Protein AF-A0A917RJW6-F1 (afdb_monomer_lite)

Radius of gyration: 15.39 Å; chains: 1; bounding box: 30×37×43 Å

InterPro domains:
  IPR005000 HpcH/HpaI aldolase/citrate lyase domain [PF03328] (13-99)
  IPR015813 Pyruvate/Phosphoenolpyruvate kinase-like domain superfamily [SSF51621] (9-101)
  IPR040442 Pyruvate kinase-like domain superfamily [G3DSA:3.20.20.60] (2-111)

Sequence (139 aa):
MIHVDHALAGTGIGLQALVETPLGIRNIDEITAAATRLEAVITGYADLGAALGRSRSARPEHWLAVQDRVLIAARAAGIAAIDGPHLGIAADEQFRQACEWTGRCSTKRSPSRHAGYSHRQVSGNFRQTRGRILDIGRR

Organism: NCBI:txid382504

Secondary structure (DSSP, 8-state):
-HHHHHHTTTS--EEEEEE-SHHHHHTHHHHHHS-TTEEEEEE-HHHHHHHTT--TT--GGGGHHHHHHHHHHHHHHT-EEEPPPPS--S-SHHHHHHHHHHHHHT------SSTT------SS-----SEEEEE----

Foldseek 3Di:
DQVVLVVCPPHPEAEEEEQQDPVCLVCVLCVLQVHPRHAEYEYACPNNCVRVVHDPPDDPVVCVVSLVSNQVSCVVSLHAYHYYDDPDPDPDPVVVVVVVVCVVRGDDHRCGPDPPDDPDDDPDDDDDDRHDYDYPHDD

Structure (mmCIF, N/CA/C/O backbone):
data_AF-A0A917RJW6-F1
#
_entry.id   AF-A0A917RJW6-F1
#
loop_
_atom_site.group_PDB
_atom_site.id
_atom_site.type_symbol
_atom_site.label_atom_id
_atom_site.label_alt_id
_atom_site.label_comp_id
_atom_site.label_asym_id
_atom_site.label_entity_id
_atom_site.label_seq_id
_atom_site.pdbx_PDB_ins_code
_atom_site.Cartn_x
_atom_site.Cartn_y
_atom_site.Cartn_z
_atom_site.occupancy
_atom_site.B_iso_or_equiv
_atom_site.auth_seq_id
_atom_site.auth_comp_id
_atom_site.auth_asym_id
_atom_site.auth_atom_id
_atom_site.pdbx_PDB_model_num
ATOM 1 N N . MET A 1 1 ? 0.212 -7.204 12.763 1.00 68.50 1 MET A N 1
ATOM 2 C CA . MET A 1 1 ? -0.790 -6.147 13.001 1.00 68.50 1 MET A CA 1
ATOM 3 C C . MET A 1 1 ? -1.297 -6.160 14.446 1.00 68.50 1 MET A C 1
ATOM 5 O O . MET A 1 1 ? -0.970 -5.240 15.178 1.00 68.50 1 MET A O 1
ATOM 9 N N . ILE A 1 2 ? -1.960 -7.231 14.900 1.00 73.31 2 ILE A N 1
ATOM 10 C CA . ILE A 1 2 ? -2.542 -7.359 16.259 1.00 73.31 2 ILE A CA 1
ATOM 11 C C . ILE A 1 2 ? -1.559 -7.032 17.402 1.00 73.31 2 ILE A C 1
ATOM 13 O O . ILE A 1 2 ? -1.894 -6.287 18.314 1.00 73.31 2 ILE A O 1
ATOM 17 N N . HIS A 1 3 ? -0.316 -7.521 17.339 1.00 74.31 3 HIS A N 1
ATOM 18 C CA . HIS A 1 3 ? 0.677 -7.273 18.396 1.00 74.31 3 HIS A CA 1
ATOM 19 C C . HIS A 1 3 ? 1.013 -5.779 18.560 1.00 74.31 3 HIS A C 1
ATOM 21 O O . HIS A 1 3 ? 1.238 -5.317 19.674 1.00 74.31 3 HIS A O 1
ATOM 27 N N . VAL A 1 4 ? 1.027 -5.019 17.459 1.00 75.25 4 VAL A N 1
ATOM 28 C CA . VAL A 1 4 ? 1.297 -3.573 17.490 1.00 75.25 4 VAL A CA 1
ATOM 29 C C . VAL A 1 4 ? 0.076 -2.808 17.987 1.00 75.25 4 VAL A C 1
ATOM 31 O O . VAL A 1 4 ? 0.230 -1.883 18.778 1.00 75.25 4 VAL A O 1
ATOM 34 N N . ASP A 1 5 ? -1.125 -3.223 17.577 1.00 80.62 5 ASP A N 1
ATOM 35 C CA . ASP A 1 5 ? -2.379 -2.651 18.081 1.00 80.62 5 ASP A CA 1
ATOM 36 C C . ASP A 1 5 ? -2.454 -2.765 19.615 1.00 80.62 5 ASP A C 1
ATOM 38 O O . ASP A 1 5 ? -2.703 -1.775 20.303 1.00 80.62 5 ASP A O 1
ATOM 42 N N . HIS A 1 6 ? -2.102 -3.936 20.162 1.00 82.81 6 HIS A N 1
ATOM 43 C CA . HIS A 1 6 ? -2.011 -4.152 21.609 1.00 82.81 6 HIS A CA 1
ATOM 44 C C . HIS A 1 6 ? -0.918 -3.321 22.284 1.00 82.81 6 HIS A C 1
ATOM 46 O O . HIS A 1 6 ? -1.160 -2.756 23.348 1.00 82.81 6 HIS A O 1
ATOM 52 N N . ALA A 1 7 ? 0.267 -3.206 21.679 1.00 83.44 7 ALA A N 1
ATOM 53 C CA . ALA A 1 7 ? 1.355 -2.400 22.237 1.00 83.44 7 ALA A CA 1
ATOM 54 C C . ALA A 1 7 ? 1.007 -0.900 22.330 1.00 83.44 7 ALA A C 1
ATOM 56 O O . ALA A 1 7 ? 1.604 -0.176 23.123 1.00 83.44 7 ALA A O 1
ATOM 57 N N . LEU A 1 8 ? 0.042 -0.433 21.532 1.00 82.81 8 LEU A N 1
ATOM 58 C CA . LEU A 1 8 ? -0.455 0.945 21.532 1.00 82.81 8 LEU A CA 1
ATOM 59 C C . LEU A 1 8 ? -1.810 1.099 22.242 1.00 82.81 8 LEU A C 1
ATOM 61 O O . LEU A 1 8 ? -2.430 2.169 22.161 1.00 82.81 8 LEU A O 1
ATOM 65 N N . ALA A 1 9 ? -2.279 0.062 22.943 1.00 83.25 9 ALA A N 1
ATOM 66 C CA . ALA A 1 9 ? -3.511 0.113 23.719 1.00 83.25 9 ALA A CA 1
ATOM 67 C C . ALA A 1 9 ? -3.471 1.256 24.751 1.00 83.25 9 ALA A C 1
ATOM 69 O O . ALA A 1 9 ? -2.444 1.536 25.364 1.00 83.25 9 ALA A O 1
ATOM 70 N N . GLY A 1 10 ? -4.593 1.962 24.911 1.00 83.00 10 GLY A N 1
ATOM 71 C CA . GLY A 1 10 ? -4.692 3.136 25.790 1.00 83.00 10 GLY A CA 1
ATOM 72 C C . GLY A 1 10 ? -4.113 4.438 25.218 1.00 83.00 10 GLY A C 1
ATOM 73 O O . GLY A 1 10 ? -4.303 5.492 25.816 1.00 83.00 10 GLY A O 1
ATOM 74 N N . THR A 1 11 ? -3.465 4.412 24.048 1.00 85.75 11 THR A N 1
ATOM 75 C CA . THR A 1 11 ? -3.010 5.638 23.368 1.00 85.75 11 THR A CA 1
ATOM 76 C C . THR A 1 11 ? -4.073 6.183 22.404 1.00 85.75 11 THR A C 1
ATOM 78 O O . THR A 1 11 ? -5.034 5.494 22.060 1.00 85.75 11 THR A O 1
ATOM 81 N N . GLY A 1 12 ? -3.900 7.419 21.926 1.00 84.31 12 GLY A N 1
ATOM 82 C CA . GLY A 1 12 ? -4.677 7.999 20.818 1.00 84.31 12 GLY A CA 1
ATOM 83 C C . GLY A 1 12 ? -3.990 7.877 19.451 1.00 84.31 12 GLY A C 1
ATOM 84 O O . GLY A 1 12 ? -4.305 8.643 18.548 1.00 84.31 12 GLY A O 1
ATOM 85 N N . ILE A 1 13 ? -2.990 6.998 19.319 1.00 88.44 13 ILE A N 1
ATOM 86 C CA . ILE A 1 13 ? -2.167 6.889 18.108 1.00 88.44 13 ILE A CA 1
ATOM 87 C C . ILE A 1 13 ? -2.877 5.999 17.079 1.00 88.44 13 ILE A C 1
ATOM 89 O O . ILE A 1 13 ? -3.285 4.879 17.406 1.00 88.44 13 ILE A O 1
ATOM 93 N N . GLY A 1 14 ? -3.000 6.509 15.851 1.00 88.12 14 GLY A N 1
ATOM 94 C CA . GLY A 1 14 ? -3.459 5.775 14.673 1.00 88.12 14 GLY A CA 1
ATOM 95 C C . GLY A 1 14 ? -2.319 5.040 13.963 1.00 88.12 14 GLY A C 1
ATOM 96 O O . GLY A 1 14 ? -1.147 5.426 14.059 1.00 88.12 14 GLY A O 1
ATOM 97 N N . LEU A 1 15 ? -2.666 3.968 13.253 1.00 90.38 15 LEU A N 1
ATOM 98 C CA . LEU A 1 15 ? -1.735 3.122 12.510 1.00 90.38 15 LEU A CA 1
ATOM 99 C C . LEU A 1 15 ? -1.896 3.311 11.004 1.00 90.38 15 LEU A C 1
ATOM 101 O O . LEU A 1 15 ? -3.008 3.385 10.485 1.00 90.38 15 LEU A O 1
ATOM 105 N N . GLN A 1 16 ? -0.771 3.309 10.295 1.00 92.19 16 GLN A N 1
ATOM 106 C CA . GLN A 1 16 ? -0.735 3.202 8.841 1.00 92.19 16 GLN A CA 1
ATOM 107 C C . GLN A 1 16 ? 0.170 2.036 8.463 1.00 92.19 16 GLN A C 1
ATOM 109 O O . GLN A 1 16 ? 1.291 1.933 8.966 1.00 92.19 16 GLN A O 1
ATOM 114 N N . ALA A 1 17 ? -0.316 1.147 7.602 1.00 93.31 17 ALA A N 1
ATOM 115 C CA . ALA A 1 17 ? 0.433 -0.033 7.187 1.00 93.31 17 ALA A CA 1
ATOM 116 C C . ALA A 1 17 ? 1.069 0.186 5.817 1.00 93.31 17 ALA A C 1
ATOM 118 O O . ALA A 1 17 ? 0.371 0.520 4.862 1.00 93.31 17 ALA A O 1
ATOM 119 N N . LEU A 1 18 ? 2.372 -0.049 5.714 1.00 95.25 18 LEU A N 1
ATOM 120 C CA . LEU A 1 18 ? 3.096 -0.083 4.451 1.00 95.25 18 LEU A CA 1
ATOM 121 C C . LEU A 1 18 ? 3.126 -1.519 3.922 1.00 95.25 18 LEU A C 1
ATOM 123 O O . LEU A 1 18 ? 3.767 -2.393 4.501 1.00 95.25 18 LEU A O 1
ATOM 127 N N . VAL A 1 19 ? 2.391 -1.769 2.843 1.00 95.75 19 VAL A N 1
ATOM 128 C CA . VAL A 1 19 ? 2.228 -3.085 2.224 1.00 95.75 19 VAL A CA 1
ATOM 129 C C . VAL A 1 19 ? 3.183 -3.198 1.045 1.00 95.75 19 VAL A C 1
ATOM 131 O O . VAL A 1 19 ? 2.953 -2.616 -0.016 1.00 95.75 19 VAL A O 1
ATOM 134 N N . GLU A 1 20 ? 4.259 -3.951 1.236 1.00 96.12 20 GLU A N 1
ATOM 135 C CA . GLU A 1 20 ? 5.380 -3.966 0.290 1.00 96.12 20 GLU A CA 1
ATOM 136 C C . GLU A 1 20 ? 5.923 -5.364 -0.025 1.00 96.12 20 GLU A C 1
ATOM 138 O O . GLU A 1 20 ? 6.994 -5.517 -0.599 1.00 96.12 20 GLU A O 1
ATOM 143 N N . THR A 1 21 ? 5.163 -6.413 0.305 1.00 97.38 21 THR A N 1
ATOM 144 C CA . THR A 1 21 ? 5.528 -7.800 -0.014 1.00 97.38 21 THR A CA 1
ATOM 145 C C . THR A 1 21 ? 4.398 -8.549 -0.711 1.00 97.38 21 THR A C 1
ATOM 147 O O . THR A 1 21 ? 3.222 -8.233 -0.496 1.00 97.38 21 THR A O 1
ATOM 150 N N . PRO A 1 22 ? 4.711 -9.595 -1.502 1.00 97.69 22 PRO A N 1
ATOM 151 C CA . PRO A 1 22 ? 3.693 -10.433 -2.129 1.00 97.69 22 PRO A CA 1
ATOM 152 C C . PRO A 1 22 ? 2.729 -11.044 -1.107 1.00 97.69 22 PRO A C 1
ATOM 154 O O . PRO A 1 22 ? 1.524 -11.091 -1.343 1.00 97.69 22 PRO A O 1
ATOM 157 N N . LEU A 1 23 ? 3.241 -11.459 0.058 1.00 97.31 23 LEU A N 1
ATOM 158 C CA . LEU A 1 23 ? 2.415 -11.992 1.142 1.00 97.31 23 LEU A CA 1
ATOM 159 C C . LEU A 1 23 ? 1.498 -10.917 1.743 1.00 97.31 23 LEU A C 1
ATOM 161 O O . LEU A 1 23 ? 0.334 -11.203 2.015 1.00 97.31 23 LEU A O 1
ATOM 165 N N . GLY A 1 24 ? 1.991 -9.683 1.900 1.00 96.44 24 GLY A N 1
ATOM 166 C CA . GLY A 1 24 ? 1.180 -8.548 2.339 1.00 96.44 24 GLY A CA 1
ATOM 167 C C . GLY A 1 24 ? 0.032 -8.241 1.376 1.00 96.44 24 GLY A C 1
ATOM 168 O O . GLY A 1 24 ? -1.101 -8.068 1.815 1.00 96.44 24 GLY A O 1
ATOM 169 N N . ILE A 1 25 ? 0.295 -8.255 0.065 1.00 97.44 25 ILE A N 1
ATOM 170 C CA . ILE A 1 25 ? -0.748 -8.089 -0.960 1.00 97.44 25 ILE A CA 1
ATOM 171 C C . ILE A 1 25 ? -1.742 -9.255 -0.942 1.00 97.44 25 ILE A C 1
ATOM 173 O O . ILE A 1 25 ? -2.949 -9.036 -1.041 1.00 97.44 25 ILE A O 1
ATOM 177 N N . ARG A 1 26 ? -1.264 -10.496 -0.784 1.00 97.38 26 ARG A N 1
ATOM 178 C CA . ARG A 1 26 ? -2.132 -11.681 -0.724 1.00 97.38 26 ARG A CA 1
ATOM 179 C C . ARG A 1 26 ? -3.097 -11.621 0.462 1.00 97.38 26 ARG A C 1
ATOM 181 O O . ARG A 1 26 ? -4.282 -11.895 0.288 1.00 97.38 26 ARG A O 1
ATOM 188 N N . ASN A 1 27 ? -2.598 -11.223 1.631 1.00 96.44 27 ASN A N 1
ATOM 189 C CA . ASN A 1 27 ? -3.333 -11.239 2.897 1.00 96.44 27 ASN A CA 1
ATOM 190 C C . ASN A 1 27 ? -3.956 -9.871 3.257 1.00 96.44 27 ASN A C 1
ATOM 192 O O . ASN A 1 27 ? -4.270 -9.618 4.421 1.00 96.44 27 ASN A O 1
ATOM 196 N N . ILE A 1 28 ? -4.114 -8.960 2.290 1.00 96.56 28 ILE A N 1
ATOM 197 C CA . ILE A 1 28 ? -4.498 -7.568 2.570 1.00 96.56 28 ILE A CA 1
ATOM 198 C C . ILE A 1 28 ? -5.876 -7.431 3.244 1.00 96.56 28 ILE A C 1
ATOM 200 O O . ILE A 1 28 ? -6.063 -6.538 4.069 1.00 96.56 28 ILE A O 1
ATOM 204 N N . ASP A 1 29 ? -6.822 -8.335 2.977 1.00 95.94 29 ASP A N 1
ATOM 205 C CA . ASP A 1 29 ? -8.137 -8.316 3.641 1.00 95.94 29 ASP A CA 1
ATOM 206 C C . ASP A 1 29 ? -8.005 -8.570 5.147 1.00 95.94 29 ASP A C 1
ATOM 208 O O . ASP A 1 29 ? -8.569 -7.840 5.958 1.00 95.94 29 ASP A O 1
ATOM 212 N N . GLU A 1 30 ? -7.193 -9.556 5.539 1.00 93.94 30 GLU A N 1
ATOM 213 C CA . GLU A 1 30 ? -6.929 -9.853 6.949 1.00 93.94 30 GLU A CA 1
ATOM 214 C C . GLU A 1 30 ? -6.199 -8.692 7.626 1.00 93.94 30 GLU A C 1
ATOM 216 O O . GLU A 1 30 ? -6.553 -8.287 8.730 1.00 93.94 30 GLU A O 1
ATOM 221 N N . ILE A 1 31 ? -5.197 -8.117 6.954 1.00 92.38 31 ILE A N 1
ATOM 222 C CA . ILE A 1 31 ? -4.432 -6.977 7.475 1.00 92.38 31 ILE A CA 1
ATOM 223 C C . ILE A 1 31 ? -5.351 -5.783 7.741 1.00 92.38 31 ILE A C 1
ATOM 225 O O . ILE A 1 31 ? -5.243 -5.159 8.798 1.00 92.38 31 ILE A O 1
ATOM 229 N N . THR A 1 32 ? -6.241 -5.472 6.794 1.00 93.12 32 THR A N 1
ATOM 230 C CA . THR A 1 32 ? -7.151 -4.326 6.900 1.00 93.12 32 THR A CA 1
ATOM 231 C C . THR A 1 32 ? -8.282 -4.544 7.903 1.00 93.12 32 THR A C 1
ATOM 233 O O . THR A 1 32 ? -8.718 -3.581 8.530 1.00 93.12 32 THR A O 1
ATOM 236 N N . ALA A 1 33 ? -8.710 -5.790 8.121 1.00 88.94 33 ALA A N 1
ATOM 237 C CA . ALA A 1 33 ? -9.729 -6.132 9.112 1.00 88.94 33 ALA A CA 1
ATOM 238 C C . ALA A 1 33 ? -9.187 -6.260 10.551 1.00 88.94 33 ALA A C 1
ATOM 240 O O . ALA A 1 33 ? -9.941 -6.088 11.506 1.00 88.94 33 ALA A O 1
ATOM 241 N N . ALA A 1 34 ? -7.899 -6.575 10.729 1.00 80.19 34 ALA A N 1
ATOM 242 C CA . ALA A 1 34 ? -7.362 -7.016 12.020 1.00 80.19 34 ALA A CA 1
ATOM 243 C C . ALA A 1 34 ? -7.056 -5.909 13.046 1.00 80.19 34 ALA A C 1
ATOM 245 O O . ALA A 1 34 ? -6.827 -6.237 14.209 1.00 80.19 34 ALA A O 1
ATOM 246 N N . ALA A 1 35 ? -6.985 -4.632 12.657 1.00 74.81 35 ALA A N 1
ATOM 247 C CA . ALA A 1 35 ? -6.616 -3.548 13.574 1.00 74.81 35 ALA A CA 1
ATOM 248 C C . ALA A 1 35 ? -7.702 -2.482 13.685 1.00 74.81 35 ALA A C 1
ATOM 250 O O . ALA A 1 35 ? -8.067 -1.834 12.707 1.00 74.81 35 ALA A O 1
ATOM 251 N N . THR A 1 36 ? -8.138 -2.234 14.920 1.00 81.69 36 THR A N 1
ATOM 252 C CA . THR A 1 36 ? -9.121 -1.186 15.233 1.00 81.69 36 THR A CA 1
ATOM 253 C C . THR A 1 36 ? -8.571 0.222 14.998 1.00 81.69 36 THR A C 1
ATOM 255 O O . THR A 1 36 ? -9.326 1.136 14.668 1.00 81.69 36 THR A O 1
ATOM 258 N N . ARG A 1 37 ? -7.248 0.390 15.122 1.00 87.94 37 ARG A N 1
ATOM 259 C CA . ARG A 1 37 ? -6.531 1.664 14.961 1.00 87.94 37 ARG A CA 1
ATOM 260 C C . ARG A 1 37 ? -5.963 1.887 13.565 1.00 87.94 37 ARG A C 1
ATOM 262 O O . ARG A 1 37 ? -5.284 2.889 13.354 1.00 87.94 37 ARG A O 1
ATOM 269 N N . LEU A 1 38 ? -6.159 0.956 12.634 1.00 91.38 38 LEU A N 1
ATOM 270 C CA . LEU A 1 38 ? -5.644 1.109 11.279 1.00 91.38 38 LEU A CA 1
ATOM 271 C C . LEU A 1 38 ? -6.457 2.176 10.540 1.00 91.38 38 LEU A C 1
ATOM 273 O O . LEU A 1 38 ? -7.669 2.062 10.391 1.00 91.38 38 LEU A O 1
ATOM 277 N N . GLU A 1 39 ? -5.779 3.221 10.084 1.00 93.06 39 GLU A N 1
ATOM 278 C CA . GLU A 1 39 ? -6.389 4.368 9.407 1.00 93.06 39 GLU A CA 1
ATOM 279 C C . GLU A 1 39 ? -6.132 4.348 7.900 1.00 93.06 39 GLU A C 1
ATOM 281 O O . GLU A 1 39 ? -6.939 4.868 7.124 1.00 93.06 39 GLU A O 1
ATOM 286 N N . ALA A 1 40 ? -5.013 3.751 7.478 1.00 92.62 40 ALA A N 1
ATOM 287 C CA . ALA A 1 40 ? -4.624 3.688 6.079 1.00 92.62 40 ALA A CA 1
ATOM 288 C C . ALA A 1 40 ? -3.734 2.484 5.753 1.00 92.62 40 ALA A C 1
ATOM 290 O O . ALA A 1 40 ? -2.971 2.003 6.594 1.00 92.62 40 ALA A O 1
ATOM 291 N N . VAL A 1 41 ? -3.775 2.076 4.488 1.00 94.38 41 VAL A N 1
ATOM 292 C CA . VAL A 1 41 ? -2.776 1.208 3.858 1.00 94.38 41 VAL A CA 1
ATOM 293 C C . VAL A 1 41 ? -2.067 1.963 2.739 1.00 94.38 41 VAL A C 1
ATOM 295 O O . VAL A 1 41 ? -2.706 2.685 1.973 1.00 94.38 41 VAL A O 1
ATOM 298 N N . ILE A 1 42 ? -0.749 1.811 2.663 1.00 94.44 42 ILE A N 1
ATOM 299 C CA . ILE A 1 42 ? 0.138 2.457 1.694 1.00 94.44 42 ILE A CA 1
ATOM 300 C C . ILE A 1 42 ? 0.817 1.358 0.881 1.00 94.44 42 ILE A C 1
ATOM 302 O O . ILE A 1 42 ? 1.331 0.406 1.464 1.00 94.44 42 ILE A O 1
ATOM 306 N N . THR A 1 43 ? 0.846 1.475 -0.444 1.00 94.44 43 THR A N 1
ATOM 307 C CA . THR A 1 43 ? 1.552 0.495 -1.291 1.00 94.44 43 THR A CA 1
ATOM 308 C C . THR A 1 43 ? 3.033 0.860 -1.414 1.00 94.44 43 THR A C 1
ATOM 310 O O . THR A 1 43 ? 3.365 1.941 -1.892 1.00 94.44 43 THR A O 1
ATOM 313 N N . GLY A 1 44 ? 3.939 -0.036 -1.019 1.00 94.25 44 GLY A N 1
ATOM 314 C CA . GLY A 1 44 ? 5.387 0.163 -1.158 1.00 94.25 44 GLY A CA 1
ATOM 315 C C . GLY A 1 44 ? 5.924 -0.431 -2.459 1.00 94.25 44 GLY A C 1
ATOM 316 O O . GLY A 1 44 ? 6.339 -1.586 -2.490 1.00 94.25 44 GLY A O 1
ATOM 317 N N . TYR A 1 45 ? 5.917 0.337 -3.555 1.00 92.62 45 TYR A N 1
ATOM 318 C CA . TYR A 1 45 ? 6.281 -0.187 -4.883 1.00 92.62 45 TYR A CA 1
ATOM 319 C C . TYR A 1 45 ? 7.738 -0.617 -5.037 1.00 92.62 45 TYR A C 1
ATOM 321 O O . TYR A 1 45 ? 8.007 -1.530 -5.817 1.00 92.62 45 TYR A O 1
ATOM 329 N N . ALA A 1 46 ? 8.672 0.038 -4.343 1.00 91.56 46 ALA A N 1
ATOM 330 C CA . ALA A 1 46 ? 10.094 -0.266 -4.471 1.00 91.56 46 ALA A CA 1
ATOM 331 C C . ALA A 1 46 ? 10.390 -1.702 -4.009 1.00 91.56 46 ALA A C 1
ATOM 333 O O . ALA A 1 46 ? 10.841 -2.526 -4.809 1.00 91.56 46 ALA A O 1
ATOM 334 N N . ASP A 1 47 ? 10.064 -2.013 -2.755 1.00 94.56 47 ASP A N 1
ATOM 335 C CA . ASP A 1 47 ? 10.304 -3.330 -2.166 1.00 94.56 47 ASP A CA 1
ATOM 336 C C . ASP A 1 47 ? 9.358 -4.395 -2.732 1.00 94.56 47 ASP A C 1
ATOM 338 O O . ASP A 1 47 ? 9.798 -5.506 -3.037 1.00 94.56 47 ASP A O 1
ATOM 342 N N . LEU A 1 48 ? 8.098 -4.044 -3.028 1.00 95.50 48 LEU A N 1
ATOM 343 C CA . LEU A 1 48 ? 7.178 -4.970 -3.692 1.00 95.50 48 LEU A CA 1
ATOM 344 C C . LEU A 1 48 ? 7.666 -5.340 -5.096 1.00 95.50 48 LEU A C 1
ATOM 346 O O . LEU A 1 48 ? 7.557 -6.493 -5.511 1.00 95.50 48 LEU A O 1
ATOM 350 N N . GLY A 1 49 ? 8.212 -4.374 -5.836 1.00 94.88 49 GLY A N 1
ATOM 351 C CA . GLY A 1 49 ? 8.797 -4.597 -7.154 1.00 94.88 49 GLY A CA 1
ATOM 352 C C . GLY A 1 49 ? 10.006 -5.510 -7.090 1.00 94.88 49 GLY A C 1
ATOM 353 O O . GLY A 1 49 ? 10.061 -6.476 -7.850 1.00 94.88 49 GLY A O 1
ATOM 354 N N . ALA A 1 50 ? 10.912 -5.261 -6.145 1.00 95.06 50 ALA A N 1
ATOM 355 C CA . ALA A 1 50 ? 12.060 -6.126 -5.905 1.00 95.06 50 ALA A CA 1
ATOM 356 C C . ALA A 1 50 ? 11.625 -7.563 -5.569 1.00 95.06 50 ALA A C 1
ATOM 358 O O . ALA A 1 50 ? 12.102 -8.510 -6.192 1.00 95.06 50 ALA A O 1
ATOM 359 N N . ALA A 1 51 ? 10.657 -7.730 -4.663 1.00 96.44 51 ALA A N 1
ATOM 360 C CA . ALA A 1 51 ? 10.159 -9.040 -4.246 1.00 96.44 51 ALA A CA 1
ATOM 361 C C . ALA A 1 51 ? 9.402 -9.799 -5.353 1.00 96.44 51 ALA A C 1
ATOM 363 O O . ALA A 1 51 ? 9.392 -11.028 -5.360 1.00 96.44 51 ALA A O 1
ATOM 364 N N . LEU A 1 52 ? 8.770 -9.087 -6.292 1.00 96.25 52 LEU A N 1
ATOM 365 C CA . LEU A 1 52 ? 8.088 -9.673 -7.453 1.00 96.25 52 LEU A CA 1
ATOM 366 C C . LEU A 1 52 ? 9.007 -9.872 -8.671 1.00 96.25 52 LEU A C 1
ATOM 368 O O . LEU A 1 52 ? 8.541 -10.371 -9.694 1.00 96.25 52 LEU A O 1
ATOM 372 N N . GLY A 1 53 ? 10.274 -9.447 -8.607 1.00 94.94 53 GLY A N 1
ATOM 373 C CA . GLY A 1 53 ? 11.185 -9.474 -9.756 1.00 94.94 53 GLY A CA 1
ATOM 374 C C . GLY A 1 53 ? 10.800 -8.496 -10.875 1.00 94.94 53 GLY A C 1
ATOM 375 O O . GLY A 1 53 ? 11.090 -8.740 -12.046 1.00 94.94 53 GLY A O 1
ATOM 376 N N . ARG A 1 54 ? 10.115 -7.394 -10.547 1.00 92.31 54 ARG A N 1
ATOM 377 C CA . ARG A 1 54 ? 9.728 -6.357 -11.514 1.00 92.31 54 ARG A CA 1
ATOM 378 C C . ARG A 1 54 ? 10.864 -5.369 -11.749 1.00 92.31 54 ARG A C 1
ATOM 380 O O . ARG A 1 54 ? 11.600 -5.006 -10.836 1.00 92.31 54 ARG A O 1
ATOM 387 N N . SER A 1 55 ? 10.951 -4.864 -12.979 1.00 88.12 55 SER A N 1
ATOM 388 C CA . SER A 1 55 ? 11.853 -3.755 -13.296 1.00 88.12 55 SER A CA 1
ATOM 389 C C . SER A 1 55 ? 11.502 -2.506 -12.479 1.00 88.12 55 SER A C 1
ATOM 391 O O . SER A 1 55 ? 10.327 -2.182 -12.306 1.00 88.12 55 SER A O 1
ATOM 393 N N . ARG A 1 56 ? 12.520 -1.733 -12.077 1.00 83.44 56 ARG A N 1
ATOM 394 C CA . ARG A 1 56 ? 12.338 -0.383 -11.509 1.00 83.44 56 ARG A CA 1
ATOM 395 C C . ARG A 1 56 ? 11.675 0.591 -12.490 1.00 83.44 56 ARG A C 1
ATOM 397 O O . ARG A 1 56 ? 11.124 1.594 -12.058 1.00 83.44 56 ARG A O 1
ATOM 404 N N . SER A 1 57 ? 11.722 0.286 -13.788 1.00 83.00 57 SER A N 1
ATOM 405 C CA . SER A 1 57 ? 11.032 1.010 -14.862 1.00 83.00 57 SER A CA 1
ATOM 406 C C . SER A 1 57 ? 9.682 0.385 -15.242 1.00 83.00 57 SER A C 1
ATOM 408 O O . SER A 1 57 ? 9.166 0.645 -16.329 1.00 83.00 57 SER A O 1
ATOM 410 N N . ALA A 1 58 ? 9.110 -0.478 -14.390 1.00 85.06 58 ALA A N 1
ATOM 411 C CA . ALA A 1 58 ? 7.782 -1.029 -14.625 1.00 85.06 58 ALA A CA 1
ATOM 412 C C . ALA A 1 58 ? 6.765 0.104 -14.797 1.00 85.06 58 ALA A C 1
ATOM 414 O O . ALA A 1 58 ? 6.653 0.991 -13.950 1.00 85.06 58 ALA A O 1
ATOM 415 N N . ARG A 1 59 ? 6.021 0.051 -15.902 1.00 84.06 59 ARG A N 1
ATOM 416 C CA . ARG A 1 59 ? 5.020 1.062 -16.219 1.00 84.06 59 ARG A CA 1
ATOM 417 C C . ARG A 1 59 ? 3.868 1.032 -15.199 1.00 84.06 59 ARG A C 1
ATOM 419 O O . ARG A 1 59 ? 3.584 -0.043 -14.658 1.00 84.06 59 ARG A O 1
ATOM 426 N N . PRO A 1 60 ? 3.175 2.160 -14.956 1.00 82.69 60 PRO A N 1
ATOM 427 C CA . PRO A 1 60 ? 2.064 2.228 -14.004 1.00 82.69 60 PRO A CA 1
ATOM 428 C C . PRO A 1 60 ? 0.982 1.162 -14.220 1.00 82.69 60 PRO A C 1
ATOM 430 O O . PRO A 1 60 ? 0.449 0.624 -13.253 1.00 82.69 60 PRO A O 1
ATOM 433 N N . GLU A 1 61 ? 0.703 0.777 -15.469 1.00 86.69 61 GLU A N 1
ATOM 434 C CA . GLU A 1 61 ? -0.353 -0.189 -15.789 1.00 86.69 61 GLU A CA 1
ATOM 435 C C . GLU A 1 61 ? -0.044 -1.598 -15.253 1.00 86.69 61 GLU A C 1
ATOM 437 O O . GLU A 1 61 ? -0.955 -2.366 -14.949 1.00 86.69 61 GLU A O 1
ATOM 442 N N . HIS A 1 62 ? 1.236 -1.934 -15.053 1.00 89.81 62 HIS A N 1
ATOM 443 C CA . HIS A 1 62 ? 1.644 -3.213 -14.460 1.00 89.81 62 HIS A CA 1
ATOM 444 C C . HIS A 1 62 ? 1.275 -3.333 -12.972 1.00 89.81 62 HIS A C 1
ATOM 446 O O . HIS A 1 62 ? 1.341 -4.425 -12.396 1.00 89.81 62 HIS A O 1
ATOM 452 N N . TRP A 1 63 ? 0.895 -2.221 -12.342 1.00 90.75 63 TRP A N 1
ATOM 453 C CA . TRP A 1 63 ? 0.520 -2.154 -10.936 1.00 90.75 63 TRP A CA 1
ATOM 454 C C . TRP A 1 63 ? -0.990 -2.154 -10.705 1.00 90.75 63 TRP A C 1
ATOM 456 O O . TRP A 1 63 ? -1.395 -2.315 -9.558 1.00 90.75 63 TRP A O 1
ATOM 466 N N . LEU A 1 64 ? -1.817 -2.069 -11.756 1.00 91.19 64 LEU A N 1
ATOM 467 C CA . LEU A 1 64 ? -3.281 -1.983 -11.644 1.00 91.19 64 LEU A CA 1
ATOM 468 C C . LEU A 1 64 ? -3.882 -3.082 -10.761 1.00 91.19 64 LEU A C 1
ATOM 470 O O . LEU A 1 64 ? -4.621 -2.787 -9.832 1.00 91.19 64 LEU A O 1
ATOM 474 N N . ALA A 1 65 ? -3.483 -4.341 -10.961 1.00 93.6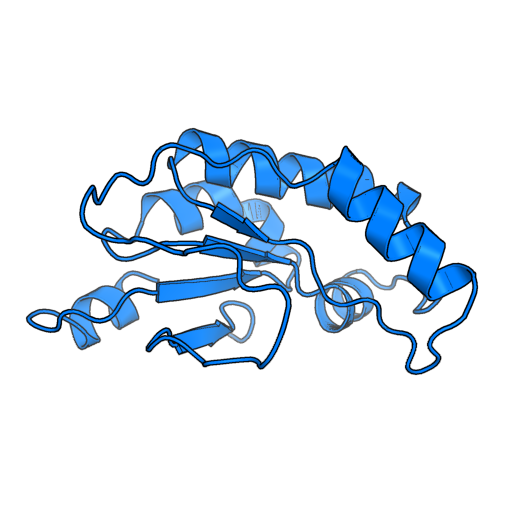2 65 ALA A N 1
ATOM 475 C CA . ALA A 1 65 ? -3.990 -5.448 -10.148 1.00 93.62 65 ALA A CA 1
ATOM 476 C C . ALA A 1 65 ? -3.649 -5.307 -8.650 1.00 93.62 65 ALA A C 1
ATOM 478 O O . ALA A 1 65 ? -4.433 -5.700 -7.791 1.00 93.62 65 ALA A O 1
ATOM 479 N N . VAL A 1 66 ? -2.481 -4.742 -8.328 1.00 94.81 66 VAL A N 1
ATOM 480 C CA . VAL A 1 66 ? -2.070 -4.470 -6.942 1.00 94.81 66 VAL A CA 1
ATOM 481 C C . VAL A 1 66 ? -2.871 -3.293 -6.382 1.00 94.81 66 VAL A C 1
ATOM 483 O O . VAL A 1 66 ? -3.392 -3.388 -5.273 1.00 94.81 66 VAL A O 1
ATOM 486 N N . GLN A 1 67 ? -3.002 -2.216 -7.160 1.00 93.38 67 GLN A N 1
ATOM 487 C CA . GLN A 1 67 ? -3.756 -1.016 -6.795 1.00 93.38 67 GLN A CA 1
ATOM 488 C C . GLN A 1 67 ? -5.219 -1.353 -6.494 1.00 93.38 67 GLN A C 1
ATOM 490 O O . GLN A 1 67 ? -5.706 -1.026 -5.412 1.00 93.38 67 GLN A O 1
ATOM 495 N N . ASP A 1 68 ? -5.887 -2.088 -7.385 1.00 93.88 68 ASP A N 1
ATOM 496 C CA . ASP A 1 68 ? -7.279 -2.507 -7.209 1.00 93.88 68 ASP A CA 1
ATOM 497 C C . ASP A 1 68 ? -7.438 -3.418 -5.991 1.00 93.88 68 ASP A C 1
ATOM 499 O O . ASP A 1 68 ? -8.348 -3.231 -5.181 1.00 93.88 68 ASP A O 1
ATOM 503 N N . ARG A 1 69 ? -6.516 -4.371 -5.800 1.00 96.00 69 ARG A N 1
ATOM 504 C CA . ARG A 1 69 ? -6.546 -5.288 -4.655 1.00 96.00 69 ARG A CA 1
ATOM 505 C C . ARG A 1 69 ? -6.471 -4.543 -3.320 1.00 96.00 69 ARG A C 1
ATOM 507 O O . ARG A 1 69 ? -7.230 -4.868 -2.405 1.00 96.00 69 ARG A O 1
ATOM 514 N N . VAL A 1 70 ? -5.582 -3.554 -3.218 1.00 95.31 70 VAL A N 1
ATOM 515 C CA . VAL A 1 70 ? -5.418 -2.711 -2.022 1.00 95.31 70 VAL A CA 1
ATOM 516 C C . VAL A 1 70 ? -6.615 -1.780 -1.838 1.00 95.31 70 VAL A C 1
ATOM 518 O O . VAL A 1 70 ? -7.128 -1.659 -0.725 1.00 95.31 70 VAL A O 1
ATOM 521 N N . LEU A 1 71 ? -7.096 -1.153 -2.916 1.00 93.56 71 LEU A N 1
ATOM 522 C CA . LEU A 1 71 ? -8.245 -0.252 -2.883 1.00 93.56 71 LEU A CA 1
ATOM 523 C C . LEU A 1 71 ? -9.501 -0.970 -2.380 1.00 93.56 71 LEU A C 1
ATOM 525 O O . LEU A 1 71 ? -10.170 -0.461 -1.481 1.00 93.56 71 LEU A O 1
ATOM 529 N N . ILE A 1 72 ? -9.802 -2.152 -2.921 1.00 94.94 72 ILE A N 1
ATOM 530 C CA . ILE A 1 72 ? -10.969 -2.952 -2.531 1.00 94.94 72 ILE A CA 1
ATOM 531 C C . ILE A 1 72 ? -10.904 -3.304 -1.041 1.00 94.94 72 ILE A C 1
ATOM 533 O O . ILE A 1 72 ? -11.860 -3.032 -0.315 1.00 94.94 72 ILE A O 1
ATOM 537 N N . ALA A 1 73 ? -9.772 -3.833 -0.569 1.00 95.56 73 ALA A N 1
ATOM 538 C CA . ALA A 1 73 ? -9.594 -4.215 0.832 1.00 95.56 73 ALA A CA 1
ATOM 539 C C . ALA A 1 73 ? -9.735 -3.013 1.781 1.00 95.56 73 ALA A C 1
ATOM 541 O O . ALA A 1 73 ? -10.491 -3.050 2.752 1.00 95.56 73 ALA A O 1
ATOM 542 N N . ALA A 1 74 ? -9.079 -1.894 1.456 1.00 93.88 74 ALA A N 1
ATOM 543 C CA . ALA A 1 74 ? -9.165 -0.669 2.244 1.00 93.88 74 ALA A CA 1
ATOM 544 C C . ALA A 1 74 ? -10.599 -0.123 2.314 1.00 93.88 74 ALA A C 1
ATOM 546 O O . ALA A 1 74 ? -11.057 0.293 3.379 1.00 93.88 74 ALA A O 1
ATOM 547 N N . ARG A 1 75 ? -11.333 -0.139 1.193 1.00 93.00 75 ARG A N 1
ATOM 548 C CA . ARG A 1 75 ? -12.731 0.313 1.147 1.00 93.00 75 ARG A CA 1
ATOM 549 C C . ARG A 1 75 ? -13.655 -0.621 1.920 1.00 93.00 75 ARG A C 1
ATOM 551 O O . ARG A 1 75 ? -14.491 -0.116 2.664 1.00 93.00 75 ARG A O 1
ATOM 558 N N . ALA A 1 76 ? -13.465 -1.937 1.826 1.00 93.94 76 ALA A N 1
ATOM 559 C CA . ALA A 1 76 ? -14.211 -2.914 2.620 1.00 93.94 76 ALA A CA 1
ATOM 560 C C . ALA A 1 76 ? -13.987 -2.720 4.132 1.00 93.94 76 ALA A C 1
ATOM 562 O O . ALA A 1 76 ? -14.928 -2.785 4.923 1.00 93.94 76 ALA A O 1
ATOM 563 N N . ALA A 1 77 ? -12.759 -2.388 4.540 1.00 93.00 77 ALA A N 1
ATOM 564 C CA . ALA A 1 77 ? -12.436 -2.050 5.923 1.00 93.00 77 ALA A CA 1
ATOM 565 C C . ALA A 1 77 ? -12.846 -0.616 6.325 1.00 93.00 77 ALA A C 1
ATOM 567 O O . ALA A 1 77 ? -12.911 -0.303 7.515 1.00 93.00 77 ALA A O 1
ATOM 568 N N . GLY A 1 78 ? -13.203 0.257 5.381 1.00 91.81 78 GLY A N 1
ATOM 569 C CA . GLY A 1 78 ? -13.570 1.651 5.649 1.00 91.81 78 GLY A CA 1
ATOM 570 C C . GLY A 1 78 ? -12.381 2.542 6.032 1.00 91.81 78 GLY A C 1
ATOM 571 O O . GLY A 1 78 ? -12.553 3.494 6.795 1.00 91.81 78 GLY A O 1
ATOM 572 N N . ILE A 1 79 ? -11.188 2.229 5.523 1.00 91.81 79 ILE A N 1
ATOM 573 C CA . ILE A 1 79 ? -9.930 2.948 5.772 1.00 91.81 79 ILE A CA 1
ATOM 574 C C . ILE A 1 79 ? -9.387 3.581 4.481 1.00 91.81 79 ILE A C 1
ATOM 576 O O . ILE A 1 79 ? -9.887 3.341 3.373 1.00 91.81 79 ILE A O 1
ATOM 580 N N . ALA A 1 80 ? -8.377 4.443 4.602 1.00 91.94 80 ALA A N 1
ATOM 581 C CA . ALA A 1 80 ? -7.754 5.067 3.442 1.00 91.94 80 ALA A CA 1
ATOM 582 C C . ALA A 1 80 ? -6.869 4.070 2.671 1.00 91.94 80 ALA A C 1
ATOM 584 O O . ALA A 1 80 ? -6.171 3.247 3.256 1.00 91.94 80 ALA A O 1
ATOM 585 N N . ALA A 1 81 ? -6.879 4.189 1.344 1.00 92.69 81 ALA A N 1
ATOM 586 C CA . ALA A 1 81 ? -5.882 3.581 0.472 1.00 92.69 81 ALA A CA 1
ATOM 587 C C . ALA A 1 81 ? -5.000 4.718 -0.035 1.00 92.69 81 ALA A C 1
ATOM 589 O O . ALA A 1 81 ? -5.525 5.715 -0.538 1.00 92.69 81 ALA A O 1
ATOM 590 N N . ILE A 1 82 ? -3.694 4.590 0.152 1.00 91.44 82 ILE A N 1
ATOM 591 C CA . ILE A 1 82 ? -2.699 5.578 -0.243 1.00 91.44 82 ILE A CA 1
ATOM 592 C C . ILE A 1 82 ? -1.776 4.915 -1.257 1.00 91.44 82 ILE A C 1
ATOM 594 O O . ILE A 1 82 ? -1.250 3.821 -1.040 1.00 91.44 82 ILE A O 1
ATOM 598 N N . ASP A 1 83 ? -1.609 5.584 -2.388 1.00 89.00 83 ASP A N 1
ATOM 599 C CA . ASP A 1 83 ? -0.702 5.120 -3.421 1.00 89.00 83 ASP A CA 1
ATOM 600 C C . ASP A 1 83 ? 0.756 5.365 -3.015 1.00 89.00 83 ASP A C 1
ATOM 602 O O . ASP A 1 83 ? 1.058 6.274 -2.236 1.00 89.00 83 ASP A O 1
ATOM 606 N N . GLY A 1 84 ? 1.653 4.525 -3.519 1.00 84.50 84 GLY A N 1
ATOM 607 C CA . GLY A 1 84 ? 3.076 4.614 -3.214 1.0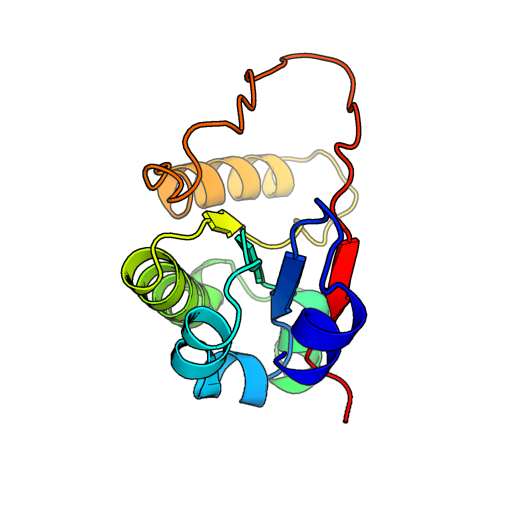0 84.50 84 GLY A CA 1
ATOM 608 C C . GLY A 1 84 ? 3.746 5.856 -3.809 1.00 84.50 84 GLY A C 1
ATOM 609 O O . GLY A 1 84 ? 3.186 6.520 -4.683 1.00 84.50 84 GLY A O 1
ATOM 610 N N . PRO A 1 85 ? 4.973 6.178 -3.370 1.00 83.94 85 PRO A N 1
ATOM 611 C CA . PRO A 1 85 ? 5.720 7.291 -3.935 1.00 83.94 85 PRO A CA 1
ATOM 612 C C . PRO A 1 85 ? 6.057 7.042 -5.410 1.00 83.94 85 PRO A C 1
ATOM 614 O O . PRO A 1 85 ? 6.364 5.919 -5.818 1.00 83.94 85 PRO A O 1
ATOM 617 N N . HIS A 1 86 ? 6.090 8.120 -6.195 1.00 84.44 86 HIS A N 1
ATOM 618 C CA . HIS A 1 86 ? 6.795 8.112 -7.472 1.00 84.44 86 HIS A CA 1
ATOM 619 C C . HIS A 1 86 ? 8.289 7.863 -7.203 1.00 84.44 86 HIS A C 1
ATOM 621 O O . HIS A 1 86 ? 8.892 8.549 -6.381 1.00 84.44 86 HIS A O 1
ATOM 627 N N . LEU A 1 87 ? 8.877 6.857 -7.857 1.00 82.38 87 LEU A N 1
ATOM 628 C CA . LEU A 1 87 ? 10.241 6.395 -7.556 1.00 82.38 87 LEU A CA 1
ATOM 629 C C . LEU A 1 87 ? 11.345 7.240 -8.218 1.00 82.38 87 LEU A C 1
ATOM 631 O O . LEU A 1 87 ? 12.525 7.036 -7.924 1.00 82.38 87 LEU A O 1
ATOM 635 N N . GLY A 1 88 ? 10.981 8.154 -9.121 1.00 83.31 88 GLY A N 1
ATOM 636 C CA . GLY A 1 88 ? 11.884 9.154 -9.683 1.00 83.31 88 GLY A CA 1
ATOM 637 C C . GLY A 1 88 ? 12.124 10.320 -8.723 1.00 83.31 88 GLY A C 1
ATOM 638 O O . GLY A 1 88 ? 11.305 10.614 -7.856 1.00 83.31 88 GLY A O 1
ATOM 639 N N 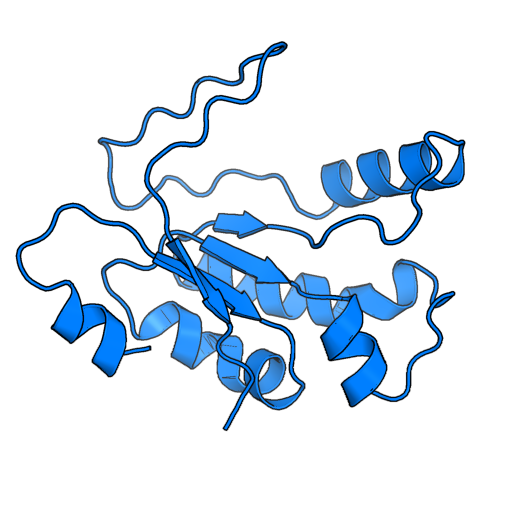. ILE A 1 89 ? 13.263 10.995 -8.887 1.00 86.38 89 ILE A N 1
ATOM 640 C CA . ILE A 1 89 ? 13.646 12.168 -8.078 1.00 86.38 89 ILE A CA 1
ATOM 641 C C . ILE A 1 89 ? 13.434 13.500 -8.810 1.00 86.38 89 ILE A C 1
ATOM 643 O O . ILE A 1 89 ? 13.502 14.559 -8.190 1.00 86.38 89 ILE A O 1
ATOM 647 N N . ALA A 1 90 ? 13.216 13.459 -10.126 1.00 88.56 90 ALA A N 1
ATOM 648 C CA . ALA A 1 90 ? 13.023 14.643 -10.952 1.00 88.56 90 ALA A CA 1
ATOM 649 C C . ALA A 1 90 ? 11.545 15.061 -10.966 1.00 88.56 90 ALA A C 1
ATOM 651 O O . ALA A 1 90 ? 10.654 14.220 -11.051 1.00 88.56 90 ALA A O 1
ATOM 652 N N . ALA A 1 91 ? 11.286 16.369 -10.920 1.00 89.12 91 ALA A N 1
ATOM 653 C CA . ALA A 1 91 ? 9.952 16.941 -11.100 1.00 89.12 91 ALA A CA 1
ATOM 654 C C . ALA A 1 91 ? 9.667 17.170 -12.595 1.00 89.12 91 ALA A C 1
ATOM 656 O O . ALA A 1 91 ? 9.545 18.306 -13.052 1.00 89.12 91 ALA A O 1
ATOM 657 N N . ASP A 1 92 ? 9.639 16.085 -13.363 1.00 90.94 92 ASP A N 1
ATOM 658 C CA . ASP A 1 92 ? 9.489 16.095 -14.817 1.00 90.94 92 ASP A CA 1
ATOM 659 C C . ASP A 1 92 ? 8.078 15.666 -15.270 1.00 90.94 92 ASP A C 1
ATOM 661 O O . ASP A 1 92 ? 7.132 15.559 -14.482 1.00 90.94 92 ASP A O 1
ATOM 665 N N . GLU A 1 93 ? 7.918 15.443 -16.573 1.00 89.81 93 GLU A N 1
ATOM 666 C CA . GLU A 1 93 ? 6.649 14.999 -17.148 1.00 89.81 93 GLU A CA 1
ATOM 667 C C . GLU A 1 93 ? 6.228 13.608 -16.639 1.00 89.81 93 GLU A C 1
ATOM 669 O O . GLU A 1 93 ? 5.037 13.364 -16.453 1.00 89.81 93 GLU A O 1
ATOM 674 N N . GLN A 1 94 ? 7.174 12.714 -16.325 1.00 85.75 94 GLN A N 1
ATOM 675 C CA . GLN A 1 94 ? 6.844 11.405 -15.750 1.00 85.75 94 GLN A CA 1
ATOM 676 C C . GLN A 1 94 ? 6.279 11.560 -14.335 1.00 85.75 94 GLN A C 1
ATOM 678 O O . GLN A 1 94 ? 5.300 10.895 -13.985 1.00 85.75 94 GLN A O 1
ATOM 683 N N . PHE A 1 95 ? 6.844 12.471 -13.536 1.00 87.06 95 PHE A N 1
ATOM 684 C CA . PHE A 1 95 ? 6.297 12.822 -12.225 1.00 87.06 95 PHE A CA 1
ATOM 685 C C . PHE A 1 95 ? 4.878 13.401 -12.337 1.00 87.06 95 PHE A C 1
ATOM 687 O O . PHE A 1 95 ? 3.972 12.954 -11.629 1.00 87.06 95 PHE A O 1
ATOM 694 N N . ARG A 1 96 ? 4.643 14.336 -13.270 1.00 88.81 96 ARG A N 1
ATOM 695 C CA . ARG A 1 96 ? 3.301 14.893 -13.529 1.00 88.81 96 ARG A CA 1
ATOM 696 C C . ARG A 1 96 ? 2.288 13.813 -13.906 1.00 88.81 96 ARG A C 1
ATOM 698 O O . ARG A 1 96 ? 1.203 13.768 -13.324 1.00 88.81 96 ARG A O 1
ATOM 705 N N . GLN A 1 97 ? 2.644 12.928 -14.834 1.00 86.62 97 GLN A N 1
ATOM 706 C CA . GLN A 1 97 ? 1.782 11.826 -15.263 1.00 86.62 97 GLN A CA 1
ATOM 707 C C . GLN A 1 97 ? 1.456 10.874 -14.110 1.00 86.62 97 GLN A C 1
ATOM 709 O O . GLN A 1 97 ? 0.307 10.446 -13.981 1.00 86.62 97 GLN A O 1
ATOM 714 N N . ALA A 1 98 ? 2.427 10.590 -13.237 1.00 83.94 98 ALA A N 1
ATOM 715 C CA . ALA A 1 98 ? 2.204 9.789 -12.039 1.00 83.94 98 ALA A CA 1
ATOM 716 C C . ALA A 1 98 ? 1.208 10.459 -11.075 1.00 83.94 98 ALA A C 1
ATOM 718 O O . ALA A 1 98 ? 0.265 9.808 -10.627 1.00 83.94 98 ALA A O 1
ATOM 719 N N . CYS A 1 99 ? 1.341 11.766 -10.809 1.00 85.19 99 CYS A N 1
ATOM 720 C CA . CYS A 1 99 ? 0.383 12.499 -9.973 1.00 85.19 99 CYS A CA 1
ATOM 721 C C . CYS A 1 99 ? -1.042 12.449 -10.540 1.00 85.19 99 CYS A C 1
ATOM 723 O O . CYS A 1 99 ? -2.006 12.235 -9.800 1.00 85.19 99 CYS A O 1
ATOM 725 N N . GLU A 1 100 ? -1.186 12.635 -11.851 1.00 86.06 100 GLU A N 1
ATOM 726 C CA . GLU A 1 100 ? -2.489 12.555 -12.502 1.00 86.06 100 GLU A CA 1
ATOM 727 C C . GLU A 1 100 ? -3.077 11.138 -12.473 1.00 86.06 100 GLU A C 1
ATOM 729 O O . GLU A 1 100 ? -4.278 10.977 -12.250 1.00 86.06 100 GLU A O 1
ATOM 734 N N . TRP A 1 101 ? -2.249 10.108 -12.676 1.00 82.31 101 TRP A N 1
ATOM 735 C CA . TRP A 1 101 ? -2.649 8.703 -12.572 1.00 82.31 101 TRP A CA 1
ATOM 736 C C . TRP A 1 101 ? -3.216 8.389 -11.186 1.00 82.31 101 TRP A C 1
ATOM 738 O O . TRP A 1 101 ? -4.365 7.960 -11.063 1.00 82.31 101 TRP A O 1
ATOM 748 N N . THR A 1 102 ? -2.457 8.694 -10.134 1.00 77.50 102 THR A N 1
ATOM 749 C CA . THR A 1 102 ? -2.882 8.481 -8.746 1.00 77.50 102 THR A CA 1
ATOM 750 C C . THR A 1 102 ? -4.161 9.260 -8.419 1.00 77.50 102 THR A C 1
ATOM 752 O O . THR A 1 102 ? -5.048 8.735 -7.742 1.00 77.50 102 THR A O 1
ATOM 755 N N . GLY A 1 103 ? -4.307 10.487 -8.931 1.00 75.31 103 GLY A N 1
ATOM 756 C CA . GLY A 1 103 ? -5.526 11.285 -8.770 1.00 75.31 103 GLY A CA 1
ATOM 757 C C . GLY A 1 103 ? -6.768 10.658 -9.413 1.00 75.31 103 GLY A C 1
ATOM 758 O O . GLY A 1 103 ? -7.871 10.826 -8.896 1.00 75.31 103 GLY A O 1
ATOM 759 N N . ARG A 1 104 ? -6.603 9.904 -10.506 1.00 72.50 104 ARG A N 1
ATOM 760 C CA . ARG A 1 104 ? -7.697 9.188 -11.183 1.00 72.50 104 ARG A CA 1
ATOM 761 C C . ARG A 1 104 ? -8.049 7.861 -10.505 1.00 72.50 104 ARG A C 1
ATOM 763 O O . ARG A 1 104 ? -9.223 7.501 -10.478 1.00 72.50 104 ARG A O 1
ATOM 770 N N . CYS A 1 105 ? -7.062 7.163 -9.941 1.00 59.03 105 CYS A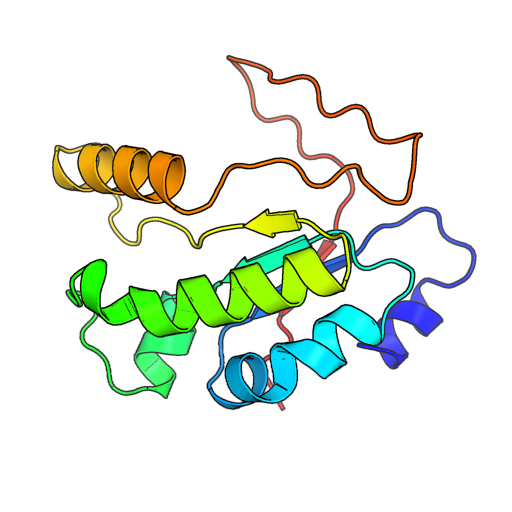 N 1
ATOM 771 C CA . CYS A 1 105 ? -7.228 5.797 -9.433 1.00 59.03 105 CYS A CA 1
ATOM 772 C C . CYS A 1 105 ? -7.460 5.697 -7.910 1.00 59.03 105 CYS A C 1
ATOM 774 O O . CYS A 1 105 ? -8.135 4.771 -7.469 1.00 59.03 105 CYS A O 1
ATOM 776 N N . SER A 1 106 ? -6.962 6.637 -7.091 1.00 57.59 106 SER A N 1
ATOM 777 C CA . SER A 1 106 ? -6.823 6.398 -5.637 1.00 57.59 106 SER A CA 1
ATOM 778 C C . SER A 1 106 ? -7.586 7.345 -4.700 1.00 57.59 106 SER A C 1
ATOM 780 O O . SER A 1 106 ? -7.714 7.051 -3.509 1.00 57.59 106 SER A O 1
ATOM 782 N N . THR A 1 107 ? -8.161 8.458 -5.163 1.00 46.97 107 THR A N 1
ATOM 783 C CA . THR A 1 107 ? -8.623 9.524 -4.247 1.00 46.97 107 THR A CA 1
ATOM 784 C C . THR A 1 107 ? -10.144 9.696 -4.191 1.00 46.97 107 THR A C 1
ATOM 786 O O . THR A 1 107 ? -10.706 10.731 -4.539 1.00 46.97 107 THR A O 1
ATOM 789 N N . LYS A 1 108 ? -10.851 8.713 -3.622 1.00 43.53 108 LYS A N 1
ATOM 790 C CA . LYS A 1 108 ? -12.148 9.001 -2.981 1.00 43.53 108 LYS A CA 1
ATOM 791 C C . LYS A 1 108 ? -12.111 8.644 -1.505 1.00 43.53 108 LYS A C 1
ATOM 793 O O . LYS A 1 108 ? -11.998 7.485 -1.129 1.00 43.53 108 LYS A O 1
ATOM 798 N N . ARG A 1 109 ? -12.184 9.688 -0.678 1.00 46.69 109 ARG A N 1
ATOM 799 C CA . ARG A 1 109 ? -12.291 9.650 0.782 1.00 46.69 109 ARG A CA 1
ATOM 800 C C . ARG A 1 109 ? -13.391 8.662 1.188 1.00 46.69 109 ARG A C 1
ATOM 802 O O . ARG A 1 109 ? -14.555 8.900 0.884 1.00 46.69 109 ARG A O 1
ATOM 809 N N . SER A 1 110 ? -13.036 7.578 1.874 1.00 44.56 110 SER A N 1
ATOM 810 C CA . SER A 1 110 ? -14.033 6.840 2.654 1.00 44.56 110 SER A CA 1
ATOM 811 C C . SER A 1 110 ? -14.393 7.718 3.858 1.00 44.56 110 SER A C 1
ATOM 813 O O . SER A 1 110 ? -13.475 8.330 4.419 1.00 44.56 110 SER A O 1
ATOM 815 N N . PRO A 1 111 ? -15.671 7.846 4.265 1.00 43.88 111 PRO A N 1
ATOM 816 C CA . PRO A 1 111 ? -15.993 8.471 5.541 1.00 43.88 111 PRO A CA 1
ATOM 817 C C . PRO A 1 111 ? -15.218 7.702 6.610 1.00 43.88 111 PRO A C 1
ATOM 819 O O . PRO A 1 111 ? -15.404 6.495 6.766 1.00 43.88 111 PRO A O 1
ATOM 822 N N . SER A 1 112 ? -14.263 8.360 7.261 1.00 48.31 112 SER A N 1
ATOM 823 C CA . SER A 1 112 ? -13.454 7.733 8.297 1.00 48.31 112 SER A CA 1
ATOM 824 C C . SER A 1 112 ? -14.384 7.240 9.404 1.00 48.31 112 SER A C 1
ATOM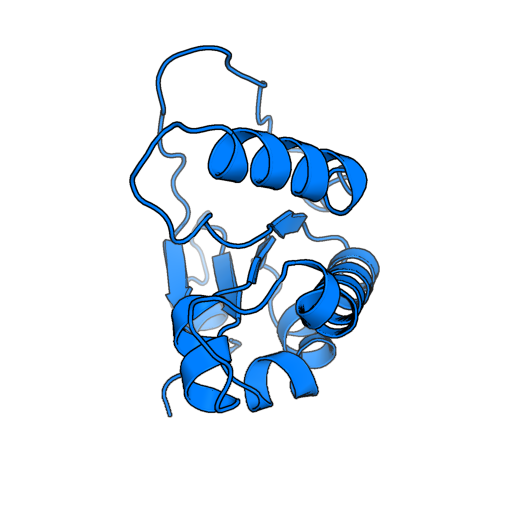 826 O O . SER A 1 112 ? -15.214 8.010 9.885 1.00 48.31 112 SER A O 1
ATOM 828 N N . ARG A 1 113 ? -14.220 5.985 9.852 1.00 52.31 113 ARG A N 1
ATOM 829 C CA . ARG A 1 113 ? -14.953 5.430 11.014 1.00 52.31 113 ARG A CA 1
ATOM 830 C C . ARG A 1 113 ? -14.824 6.303 12.275 1.00 52.31 113 ARG A C 1
ATOM 832 O O . ARG A 1 113 ? -15.657 6.232 13.168 1.00 52.31 113 ARG A O 1
ATOM 839 N N . HIS A 1 114 ? -13.802 7.156 12.322 1.00 47.69 114 HIS A N 1
ATOM 840 C CA . HIS A 1 114 ? -13.531 8.099 13.395 1.00 47.69 114 HIS A CA 1
ATOM 841 C C . HIS A 1 114 ? -13.880 9.527 12.941 1.00 47.69 114 HIS A C 1
ATOM 843 O O . HIS A 1 114 ? -13.112 10.178 12.229 1.00 47.69 114 HIS A O 1
ATOM 849 N N . ALA A 1 115 ? -15.044 10.028 13.364 1.00 38.66 115 ALA A N 1
ATOM 850 C CA . ALA A 1 115 ? -15.583 11.357 13.036 1.00 38.66 115 ALA A CA 1
ATOM 851 C C . ALA A 1 115 ? -14.797 12.554 13.637 1.00 38.66 115 ALA A C 1
ATOM 853 O O . ALA A 1 115 ? -15.262 13.687 13.577 1.00 38.66 115 ALA A O 1
ATOM 854 N N . GLY A 1 116 ? -13.604 12.332 14.202 1.00 37.03 116 GLY A N 1
ATOM 855 C CA . GLY A 1 116 ? -12.772 13.373 14.824 1.00 37.03 116 GLY A CA 1
ATOM 856 C C . GLY A 1 116 ? -11.576 13.848 13.990 1.00 37.03 116 GLY A C 1
ATOM 857 O O . GLY A 1 116 ? -10.913 14.809 14.377 1.00 37.03 116 GLY A O 1
ATOM 858 N N . TYR A 1 117 ? -11.271 13.204 12.858 1.00 38.09 117 TYR A N 1
ATOM 859 C CA . TYR A 1 117 ? -10.050 13.493 12.101 1.00 38.09 117 TYR A CA 1
ATOM 860 C C . TYR A 1 117 ? -10.309 14.493 10.962 1.00 38.09 117 TYR A C 1
ATOM 862 O O . TYR A 1 117 ? -10.689 14.131 9.845 1.00 38.09 117 TYR A O 1
ATOM 870 N N . SER A 1 118 ? -10.107 15.787 11.235 1.00 28.86 118 SER A N 1
ATOM 871 C CA . SER A 1 118 ? -10.133 16.819 10.191 1.00 28.86 118 SER A CA 1
ATOM 872 C C . SER A 1 118 ? -8.755 16.944 9.530 1.00 28.86 118 SER A C 1
ATOM 874 O O . SER A 1 118 ? -7.865 17.639 10.011 1.00 28.86 118 SER A O 1
ATOM 876 N N . HIS A 1 119 ? -8.559 16.265 8.399 1.00 38.78 119 HIS A N 1
ATOM 877 C CA . HIS A 1 119 ? -7.507 16.656 7.463 1.00 38.78 119 HIS A CA 1
ATOM 878 C C . HIS A 1 119 ? -8.070 17.759 6.562 1.00 38.78 119 HIS A C 1
ATOM 880 O O . HIS A 1 119 ? -8.829 17.499 5.630 1.00 38.78 119 HIS A O 1
ATOM 886 N N . ARG A 1 120 ? -7.735 19.013 6.887 1.00 23.48 120 ARG A N 1
ATOM 887 C CA . ARG A 1 120 ? -7.929 20.157 5.992 1.00 23.48 120 ARG A CA 1
ATOM 888 C C . ARG A 1 120 ? -6.887 20.036 4.880 1.00 23.48 120 ARG A C 1
ATOM 890 O O . ARG A 1 120 ? -5.706 19.876 5.172 1.00 23.48 120 ARG A O 1
ATOM 897 N N . GLN A 1 121 ? -7.319 20.071 3.624 1.00 27.05 121 GLN A N 1
ATOM 898 C CA . GLN A 1 121 ? -6.419 20.128 2.476 1.00 27.05 121 GLN A CA 1
ATOM 899 C C . GLN A 1 121 ? -5.626 21.440 2.580 1.00 27.05 121 GLN A C 1
ATOM 901 O O . GLN A 1 121 ? -6.217 22.516 2.513 1.00 27.05 121 GLN A O 1
ATOM 906 N N . VAL A 1 122 ? -4.318 21.357 2.836 1.00 25.48 122 VAL A N 1
ATOM 907 C CA . VAL A 1 122 ? -3.443 22.533 2.887 1.00 25.48 122 VAL A CA 1
ATOM 908 C C . VAL A 1 122 ? -2.582 22.530 1.636 1.00 25.48 122 VAL A C 1
ATOM 910 O O . VAL A 1 122 ? -1.620 21.775 1.511 1.00 25.48 122 VAL A O 1
ATOM 913 N N . SER A 1 123 ? -2.957 23.386 0.694 1.00 30.28 123 SER A N 1
ATOM 914 C CA . SER A 1 123 ? -2.040 23.924 -0.300 1.00 30.28 123 SER A CA 1
ATOM 915 C C . SER A 1 123 ? -0.982 24.730 0.468 1.00 30.28 123 SER A C 1
ATOM 917 O O . SER A 1 123 ? -1.250 25.854 0.881 1.00 30.28 123 SER A O 1
ATOM 919 N N . GLY A 1 124 ? 0.180 24.133 0.744 1.00 28.09 124 GLY A N 1
ATOM 920 C CA . GLY A 1 124 ? 1.308 24.799 1.408 1.00 28.09 124 GLY A CA 1
ATOM 921 C C . GLY A 1 124 ? 1.697 24.213 2.772 1.00 28.09 124 GLY A C 1
ATOM 922 O O . GLY A 1 124 ? 0.890 24.116 3.684 1.00 28.09 124 GLY A O 1
ATOM 923 N N . ASN A 1 125 ? 2.983 23.880 2.903 1.00 24.19 125 ASN A N 1
ATOM 924 C CA . ASN A 1 125 ? 3.712 23.473 4.111 1.00 24.19 125 ASN A CA 1
ATOM 925 C C . ASN A 1 125 ? 3.214 22.214 4.852 1.00 24.19 125 ASN A C 1
ATOM 927 O O . ASN A 1 125 ? 2.250 22.204 5.615 1.00 24.19 125 ASN A O 1
ATOM 931 N N . PHE A 1 126 ? 3.989 21.145 4.656 1.00 25.72 126 PHE A N 1
ATOM 932 C CA . PHE A 1 126 ? 3.845 19.814 5.236 1.00 25.72 126 PHE A CA 1
ATOM 933 C C . PHE A 1 126 ? 3.924 19.867 6.774 1.00 25.72 126 PHE A C 1
ATOM 935 O O . PHE A 1 126 ? 4.996 20.040 7.352 1.00 25.72 126 PHE A O 1
ATOM 942 N N . ARG A 1 127 ? 2.784 19.713 7.459 1.00 24.94 127 ARG A N 1
ATOM 943 C CA . ARG A 1 127 ? 2.726 19.438 8.904 1.00 24.94 127 ARG A CA 1
ATOM 944 C C . ARG A 1 127 ? 2.410 17.956 9.097 1.00 24.94 127 ARG A C 1
ATOM 946 O O . ARG A 1 127 ? 1.292 17.523 8.836 1.00 24.94 127 ARG A O 1
ATOM 953 N N . GLN A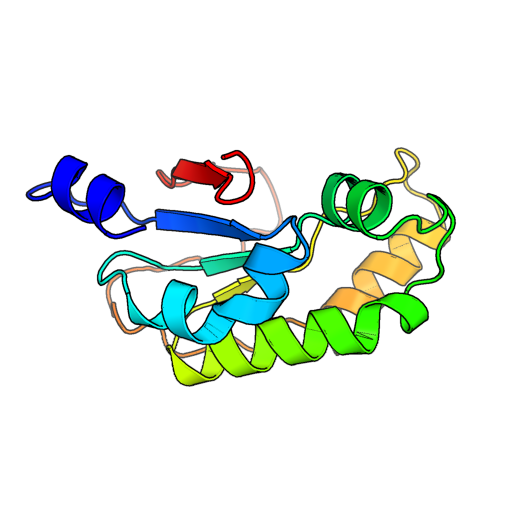 1 128 ? 3.402 17.193 9.547 1.00 32.44 128 GLN A N 1
ATOM 954 C CA . GLN A 1 128 ? 3.275 15.772 9.869 1.00 32.44 128 GLN A CA 1
ATOM 955 C C . GLN A 1 128 ? 2.323 15.611 11.069 1.00 32.44 128 GLN A C 1
ATOM 957 O O . GLN A 1 128 ? 2.641 16.016 12.189 1.00 32.44 128 GLN A O 1
ATOM 962 N N . THR A 1 129 ? 1.122 15.077 10.843 1.00 38.19 129 THR A N 1
ATOM 963 C CA . THR A 1 129 ? 0.226 14.643 11.924 1.00 38.19 129 THR A CA 1
ATOM 964 C C . THR A 1 129 ? 0.758 13.334 12.523 1.00 38.19 129 THR A C 1
ATOM 966 O O . THR A 1 129 ? 1.451 12.572 11.852 1.00 38.19 129 THR A O 1
ATOM 969 N N . ARG A 1 130 ? 0.515 13.101 13.821 1.00 42.25 130 ARG A N 1
ATOM 970 C CA . ARG A 1 130 ? 1.125 12.032 14.645 1.00 42.25 130 ARG A CA 1
ATOM 971 C C . ARG A 1 130 ? 0.662 10.607 14.260 1.00 42.25 130 ARG A C 1
ATOM 973 O O . ARG A 1 130 ? 0.001 9.948 15.056 1.00 42.25 130 ARG A O 1
ATOM 980 N N . GLY A 1 131 ? 1.009 10.126 13.070 1.00 47.72 131 GLY A N 1
ATOM 981 C CA . GLY A 1 131 ? 0.858 8.727 12.653 1.00 47.72 131 GLY A CA 1
ATOM 982 C C . GLY A 1 131 ? 2.216 8.026 12.582 1.00 47.72 131 GLY A C 1
ATOM 983 O O . GLY A 1 131 ? 3.202 8.638 12.169 1.00 47.72 131 GLY A O 1
ATOM 984 N N . ARG A 1 132 ? 2.293 6.753 12.992 1.00 54.81 132 ARG A N 1
ATOM 985 C CA . ARG A 1 132 ? 3.462 5.903 12.699 1.00 54.81 132 ARG A CA 1
ATOM 986 C C . ARG A 1 132 ? 3.161 5.039 11.477 1.00 54.81 132 ARG A C 1
ATOM 988 O O . ARG A 1 132 ? 2.148 4.341 11.456 1.00 54.81 132 ARG A O 1
ATOM 995 N N . ILE A 1 133 ? 4.062 5.075 10.498 1.00 54.12 133 ILE A N 1
ATOM 996 C CA . ILE A 1 133 ? 4.087 4.125 9.383 1.00 54.12 133 ILE A CA 1
ATOM 997 C C . ILE A 1 133 ? 4.761 2.852 9.890 1.00 54.12 133 ILE A C 1
ATOM 999 O O . ILE A 1 133 ? 5.847 2.916 10.469 1.00 54.12 133 ILE A O 1
ATOM 1003 N N . LEU A 1 134 ? 4.106 1.711 9.697 1.00 58.41 134 LEU A N 1
ATOM 1004 C CA . LEU A 1 134 ? 4.641 0.401 10.039 1.00 58.41 134 LEU A CA 1
ATOM 1005 C C . LEU A 1 134 ? 4.833 -0.431 8.767 1.00 58.41 134 LEU A C 1
ATOM 1007 O O . LEU A 1 134 ? 3.862 -0.694 8.058 1.00 58.41 134 LEU A O 1
ATOM 1011 N N . ASP A 1 135 ? 6.063 -0.881 8.526 1.00 60.78 135 ASP A N 1
ATOM 1012 C CA . ASP A 1 135 ? 6.385 -1.915 7.538 1.00 60.78 135 ASP A CA 1
ATOM 1013 C C . ASP A 1 135 ? 5.912 -3.284 8.061 1.00 60.78 135 ASP A C 1
ATOM 1015 O O . ASP A 1 135 ? 6.298 -3.728 9.146 1.00 60.78 135 ASP A O 1
ATOM 1019 N N . ILE A 1 136 ? 5.011 -3.928 7.314 1.00 57.38 136 ILE A N 1
ATOM 1020 C CA . ILE A 1 136 ? 4.432 -5.239 7.654 1.00 57.38 136 ILE A CA 1
ATOM 1021 C C . ILE A 1 136 ? 5.080 -6.406 6.883 1.00 57.38 136 ILE A C 1
ATOM 1023 O O . ILE A 1 136 ? 4.608 -7.540 6.991 1.00 57.38 136 ILE A O 1
ATOM 1027 N N . GLY A 1 137 ? 6.126 -6.142 6.096 1.00 42.69 137 GLY A N 1
ATOM 1028 C CA . GLY A 1 137 ? 6.713 -7.056 5.122 1.00 42.69 137 GLY A CA 1
ATOM 1029 C C . GLY A 1 137 ? 7.859 -7.939 5.615 1.00 42.69 137 GLY A C 1
ATOM 1030 O O . GLY A 1 137 ? 8.040 -9.035 5.085 1.00 42.69 137 GLY A O 1
ATOM 1031 N N . ARG A 1 138 ? 8.620 -7.514 6.626 1.00 41.19 138 ARG A N 1
ATOM 1032 C CA . ARG A 1 138 ? 9.794 -8.263 7.105 1.00 41.19 138 ARG A CA 1
ATOM 1033 C C . ARG A 1 138 ? 9.421 -9.257 8.210 1.00 41.19 138 ARG A C 1
ATOM 1035 O O . ARG A 1 138 ? 9.244 -8.875 9.367 1.00 41.19 138 ARG A O 1
ATOM 1042 N N . ARG A 1 139 ? 9.316 -10.538 7.852 1.00 37.03 139 ARG A N 1
ATOM 1043 C CA . ARG A 1 139 ? 9.571 -11.669 8.757 1.00 37.03 139 ARG A CA 1
ATOM 1044 C C . ARG A 1 139 ? 10.731 -12.479 8.213 1.00 37.03 139 ARG A C 1
ATOM 1046 O O . ARG A 1 139 ? 10.768 -12.643 6.975 1.00 37.03 139 ARG A O 1
#

pLDDT: mean 77.14, std 22.21, range [23.48, 97.69]